Protein AF-A0A7S1NB49-F1 (afdb_monomer_lite)

Sequence (103 aa):
CINSQCVCDAAWTGSNCSRLHLLPSATYHHYRNASGESSWGGSTIFHDGVWHMFVSQMANGTDLRMWKKASFVAHCTSATPSGPYAFRSQAIPGYGHNPVIRR

pLDDT: mean 89.0, std 7.58, range [66.56, 97.44]

Structure (mmCIF, N/CA/C/O backbone):
data_AF-A0A7S1NB49-F1
#
_entry.id   AF-A0A7S1NB49-F1
#
loop_
_atom_site.group_PDB
_atom_site.id
_atom_site.type_symbol
_atom_site.label_atom_id
_atom_site.label_alt_id
_atom_site.label_comp_id
_atom_site.label_asym_id
_atom_site.label_entity_id
_atom_site.label_seq_id
_atom_site.pdbx_PDB_ins_code
_atom_site.Cartn_x
_atom_site.Cartn_y
_atom_site.Cartn_z
_atom_site.occupancy
_atom_site.B_iso_or_equiv
_atom_site.auth_seq_id
_atom_site.auth_comp_id
_atom_site.auth_asym_id
_atom_site.auth_atom_id
_atom_site.pdbx_PDB_model_num
ATOM 1 N N . CYS A 1 1 ? -22.958 3.740 34.053 1.00 66.56 1 CYS A N 1
ATOM 2 C CA . CYS A 1 1 ? -21.963 3.233 35.021 1.00 66.56 1 CYS A CA 1
ATOM 3 C C . CYS A 1 1 ? -22.609 2.161 35.880 1.00 66.56 1 CYS A C 1
ATOM 5 O O . CYS A 1 1 ? -23.758 2.342 36.261 1.00 66.56 1 CYS A O 1
ATOM 7 N N . ILE A 1 2 ? -21.900 1.075 36.174 1.00 81.06 2 ILE A N 1
ATOM 8 C CA . ILE A 1 2 ? -22.330 0.058 37.144 1.00 81.06 2 ILE A CA 1
ATOM 9 C C . ILE A 1 2 ? -21.309 0.112 38.281 1.00 81.06 2 ILE A C 1
ATOM 11 O O . ILE A 1 2 ? -20.111 0.087 38.016 1.00 81.06 2 ILE A O 1
ATOM 15 N N . ASN A 1 3 ? -21.764 0.270 39.528 1.00 80.94 3 ASN A N 1
ATOM 16 C CA . ASN A 1 3 ? -20.902 0.386 40.717 1.00 80.94 3 ASN A CA 1
ATOM 17 C C . ASN A 1 3 ? -19.790 1.447 40.591 1.00 80.94 3 ASN A C 1
ATOM 19 O O . ASN A 1 3 ? -18.623 1.177 40.861 1.00 80.94 3 ASN A O 1
ATOM 23 N N . SER A 1 4 ? -20.142 2.654 40.135 1.00 81.31 4 SER A N 1
ATOM 24 C CA . SER A 1 4 ? -19.193 3.764 39.928 1.00 81.31 4 SER A CA 1
ATOM 25 C C . SER A 1 4 ? -18.070 3.492 38.912 1.00 81.31 4 SER A C 1
ATOM 27 O O . SER A 1 4 ? -17.138 4.284 38.810 1.00 81.31 4 SER A O 1
ATOM 29 N N . GLN A 1 5 ? -18.174 2.426 38.110 1.00 78.50 5 GLN A N 1
ATOM 30 C CA . GLN A 1 5 ? -17.299 2.173 36.966 1.00 78.50 5 GLN A CA 1
ATOM 31 C C . GLN A 1 5 ? -18.025 2.449 35.648 1.00 78.50 5 GLN A C 1
ATOM 33 O O . GLN A 1 5 ? -19.209 2.123 35.476 1.00 78.50 5 GLN A O 1
ATOM 38 N N . CYS A 1 6 ? -17.316 3.077 34.709 1.00 85.75 6 CYS A N 1
ATOM 39 C CA . CYS A 1 6 ? -17.817 3.280 33.357 1.00 85.75 6 CYS A CA 1
ATOM 40 C C . CYS A 1 6 ? -18.001 1.918 32.680 1.00 85.75 6 CYS A C 1
ATOM 42 O O . CYS A 1 6 ? -17.102 1.082 32.704 1.00 85.75 6 CYS A O 1
ATOM 44 N N . VAL A 1 7 ? -19.174 1.701 32.086 1.00 92.62 7 VAL A N 1
ATOM 45 C CA . VAL A 1 7 ? -19.413 0.539 31.225 1.00 92.62 7 VAL A CA 1
ATOM 46 C C . VAL A 1 7 ? -19.151 1.018 29.813 1.00 92.62 7 VAL A C 1
ATOM 48 O O . VAL A 1 7 ? -19.866 1.891 29.329 1.00 92.62 7 VAL A O 1
ATOM 51 N N . CYS A 1 8 ? -18.085 0.514 29.208 1.00 93.75 8 CYS A N 1
ATOM 52 C CA . CYS A 1 8 ? -17.667 0.942 27.885 1.00 93.75 8 CYS A CA 1
ATOM 53 C C . CYS A 1 8 ? -18.439 0.200 26.802 1.00 93.75 8 CYS A C 1
ATOM 55 O O . CYS A 1 8 ? -18.738 -0.987 26.948 1.00 93.75 8 CYS A O 1
ATOM 57 N N . ASP A 1 9 ? -18.694 0.885 25.691 1.00 94.69 9 ASP A N 1
ATOM 58 C CA . ASP A 1 9 ? -19.071 0.209 24.456 1.00 94.69 9 ASP A CA 1
ATOM 59 C C . ASP A 1 9 ? -17.951 -0.748 24.029 1.00 94.69 9 ASP A C 1
ATOM 61 O O . ASP A 1 9 ? -16.779 -0.526 24.337 1.00 94.69 9 ASP A O 1
ATOM 65 N N . ALA A 1 10 ? -18.294 -1.795 23.275 1.00 94.31 10 ALA A N 1
ATOM 66 C CA . ALA A 1 10 ? -17.371 -2.888 22.952 1.00 94.31 10 ALA A CA 1
ATOM 67 C C . ALA A 1 10 ? -16.038 -2.435 22.315 1.00 94.31 10 ALA A C 1
ATOM 69 O O . ALA A 1 10 ? -15.003 -3.069 22.525 1.00 94.31 10 ALA A O 1
ATOM 70 N N . ALA A 1 11 ? -16.055 -1.330 21.562 1.00 94.88 11 ALA A N 1
ATOM 71 C CA . ALA A 1 11 ? -14.881 -0.756 20.903 1.00 94.88 11 ALA A CA 1
ATOM 72 C C . ALA A 1 11 ? -13.970 0.073 21.834 1.00 94.88 11 ALA A C 1
ATOM 74 O O . ALA A 1 11 ? -12.913 0.535 21.399 1.00 94.88 11 ALA A O 1
ATOM 75 N N . TRP A 1 12 ? -14.353 0.267 23.098 1.00 95.31 12 TRP A N 1
ATOM 76 C CA . TRP A 1 12 ? -13.695 1.161 24.046 1.00 95.31 12 TRP A CA 1
ATOM 77 C C . TRP A 1 12 ? -13.324 0.449 25.348 1.00 95.31 12 TRP A C 1
ATOM 79 O O . TRP A 1 12 ? -13.940 -0.523 25.775 1.00 95.31 12 TRP A O 1
ATOM 89 N N . THR A 1 13 ? -12.272 0.935 25.994 1.00 94.44 13 THR A N 1
ATOM 90 C CA . THR A 1 13 ? -11.718 0.378 27.227 1.00 94.44 13 THR A CA 1
ATOM 91 C C . THR A 1 13 ? -11.075 1.477 28.082 1.00 94.44 13 THR A C 1
ATOM 93 O O . THR A 1 13 ? -10.982 2.641 27.683 1.00 94.44 13 THR A O 1
ATOM 96 N N . GLY A 1 14 ? -10.600 1.104 29.270 1.00 90.69 14 GLY A N 1
ATOM 97 C CA . GLY A 1 14 ? -10.030 2.010 30.267 1.00 90.69 14 GLY A CA 1
ATOM 98 C C . GLY A 1 14 ? -11.049 2.468 31.311 1.00 90.69 14 GLY A C 1
ATOM 99 O O . GLY A 1 14 ? -12.246 2.235 31.183 1.00 90.69 14 GLY A O 1
ATOM 100 N N . SER A 1 15 ? -10.565 3.136 32.359 1.00 89.81 15 SER A N 1
ATOM 101 C CA . SER A 1 15 ? -11.375 3.555 33.517 1.00 89.81 15 SER A CA 1
ATOM 102 C C . SER A 1 15 ? -12.512 4.524 33.171 1.00 89.81 15 SER A C 1
ATOM 104 O O . SER A 1 15 ? -13.502 4.610 33.896 1.00 89.81 15 SER A O 1
ATOM 106 N N . ASN A 1 16 ? -12.377 5.240 32.057 1.00 91.25 16 ASN A N 1
ATOM 107 C CA . ASN A 1 16 ? -13.328 6.219 31.538 1.00 91.25 16 ASN A CA 1
ATOM 108 C C . ASN A 1 16 ? -13.664 5.993 30.052 1.00 91.25 16 ASN A C 1
ATOM 110 O O . ASN A 1 16 ? -14.085 6.929 29.380 1.00 91.25 16 ASN A O 1
ATOM 114 N N . CYS A 1 17 ? -13.433 4.785 29.523 1.00 92.94 17 CYS A N 1
ATOM 115 C CA . CYS A 1 17 ? -13.732 4.432 28.129 1.00 92.94 17 CYS A CA 1
ATOM 116 C C . CYS A 1 17 ? -13.042 5.313 27.069 1.00 92.94 17 CYS A C 1
ATOM 118 O O . CYS A 1 17 ? -13.514 5.413 25.943 1.00 92.94 17 CYS A O 1
ATOM 120 N N . SER A 1 18 ? -11.916 5.947 27.412 1.00 92.94 18 SER A N 1
ATOM 121 C CA . SER A 1 18 ? -11.191 6.866 26.517 1.00 92.94 18 SER A CA 1
ATOM 122 C C . SER A 1 18 ? -1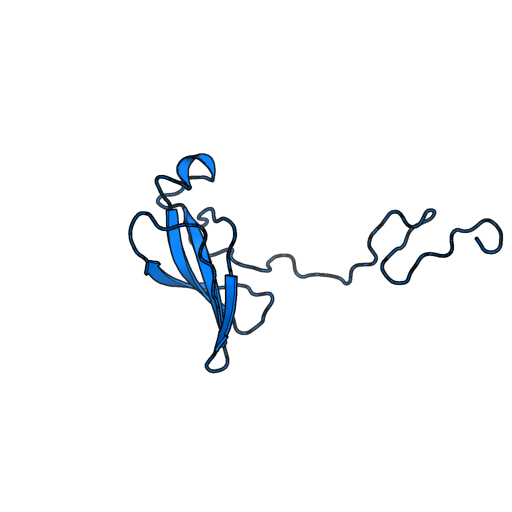0.194 6.184 25.579 1.00 92.94 18 SER A C 1
ATOM 124 O O . SER A 1 18 ? -9.584 6.849 24.741 1.00 92.94 18 SER A O 1
ATOM 126 N N . ARG A 1 19 ? -9.992 4.868 25.706 1.00 94.62 19 ARG A N 1
ATOM 127 C CA . ARG A 1 19 ? -9.012 4.127 24.908 1.00 94.62 19 ARG A CA 1
ATOM 128 C C . ARG A 1 19 ? -9.714 3.161 23.972 1.00 94.62 19 ARG A C 1
ATOM 130 O O . ARG A 1 19 ? -10.606 2.437 24.397 1.00 94.62 19 ARG A O 1
ATOM 137 N N . LEU A 1 20 ? -9.270 3.103 22.720 1.00 94.44 20 LEU A N 1
ATOM 138 C CA . LEU A 1 20 ? -9.742 2.092 21.779 1.00 94.44 20 LEU A CA 1
ATOM 139 C C . LEU A 1 20 ? -9.332 0.695 22.245 1.00 94.44 20 LEU A C 1
ATOM 141 O O . LEU A 1 20 ? -8.190 0.459 22.650 1.00 94.44 20 LEU A O 1
ATOM 145 N N . HIS A 1 21 ? -10.272 -0.236 22.163 1.00 94.94 21 HIS A N 1
ATOM 146 C CA . HIS A 1 21 ? -10.050 -1.638 22.473 1.00 94.94 21 HIS A CA 1
ATOM 147 C C . HIS A 1 21 ? -9.554 -2.370 21.220 1.00 94.94 21 HIS A C 1
ATOM 149 O O . HIS A 1 21 ? -10.307 -3.040 20.518 1.00 94.94 21 HIS A O 1
ATOM 155 N N . LEU A 1 22 ? -8.275 -2.167 20.897 1.00 90.75 22 LEU A N 1
ATOM 156 C CA . LEU A 1 22 ? -7.646 -2.735 19.706 1.00 90.75 22 LEU A CA 1
ATOM 157 C C . LEU A 1 22 ? -7.048 -4.114 19.995 1.00 90.75 22 LEU A C 1
ATOM 159 O O . LEU A 1 22 ? -6.472 -4.345 21.059 1.00 90.75 22 LEU A O 1
ATOM 163 N N . LEU A 1 23 ? -7.126 -5.005 19.008 1.00 87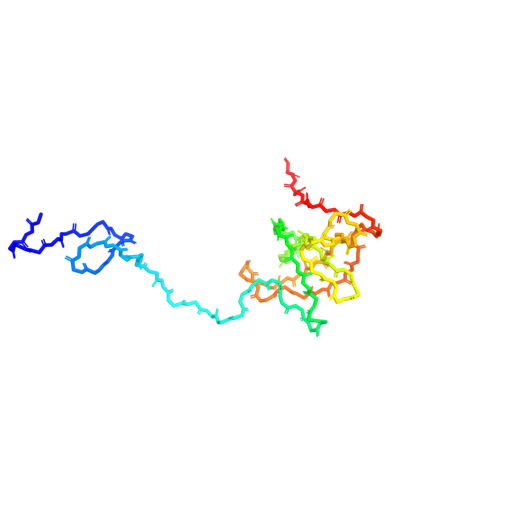.50 23 LEU A N 1
ATOM 164 C CA . LEU A 1 23 ? -6.343 -6.238 19.001 1.00 87.50 23 LEU A CA 1
ATOM 165 C C . LEU A 1 23 ? -4.854 -5.920 18.762 1.00 87.50 23 LEU A C 1
ATOM 167 O O . LEU A 1 23 ? -4.541 -4.908 18.125 1.00 87.50 23 LEU A O 1
ATOM 171 N N . PRO A 1 24 ? -3.925 -6.780 19.219 1.00 84.50 24 PRO A N 1
ATOM 172 C CA . PRO A 1 24 ? -2.516 -6.656 18.871 1.00 84.50 24 PRO A CA 1
ATOM 173 C C . PRO A 1 24 ? -2.318 -6.611 17.354 1.00 84.50 24 PRO A C 1
ATOM 175 O O . PRO A 1 24 ? -2.929 -7.377 16.609 1.00 84.50 24 PRO A O 1
ATOM 178 N N . SER A 1 25 ? -1.435 -5.728 16.899 1.00 79.06 25 SER A N 1
ATOM 179 C CA . SER A 1 25 ? -1.110 -5.552 15.486 1.00 79.06 25 SER A CA 1
ATOM 180 C C . SER A 1 25 ? 0.395 -5.710 15.289 1.00 79.06 25 SER A C 1
ATOM 182 O O . SER A 1 25 ? 1.175 -5.208 16.097 1.00 79.06 25 SER A O 1
ATOM 184 N N . ALA A 1 26 ? 0.819 -6.427 14.244 1.00 76.75 26 ALA A N 1
ATOM 185 C CA . ALA A 1 26 ? 2.232 -6.517 13.881 1.00 76.75 26 ALA A CA 1
ATOM 186 C C . ALA A 1 26 ? 2.853 -5.130 13.615 1.00 76.75 26 ALA A C 1
ATOM 188 O O . ALA A 1 26 ? 2.204 -4.202 13.142 1.00 76.75 26 ALA A O 1
ATOM 189 N N . THR A 1 27 ? 4.147 -4.995 13.893 1.00 69.81 27 THR A N 1
ATOM 190 C CA . THR A 1 27 ? 4.861 -3.708 13.829 1.00 69.81 27 THR A CA 1
ATOM 191 C C . THR A 1 27 ? 5.062 -3.186 12.398 1.00 69.81 27 THR A C 1
ATOM 193 O O . THR A 1 27 ? 5.319 -2.000 12.208 1.00 69.81 27 THR A O 1
ATOM 196 N N . TYR A 1 28 ? 4.941 -4.048 11.381 1.00 67.06 28 TYR A N 1
ATOM 197 C CA . TYR A 1 28 ? 5.229 -3.723 9.978 1.00 67.06 28 TYR A CA 1
ATOM 198 C C . TYR A 1 28 ? 4.074 -4.108 9.055 1.00 67.06 28 TYR A C 1
ATOM 200 O O . TYR A 1 28 ? 4.189 -4.994 8.209 1.00 67.06 28 TYR A O 1
ATOM 208 N N . HIS A 1 29 ? 2.952 -3.420 9.225 1.00 70.25 29 HIS A N 1
ATOM 209 C CA . HIS A 1 29 ? 1.880 -3.434 8.237 1.00 70.25 29 HIS A CA 1
ATOM 210 C C . HIS A 1 29 ? 2.105 -2.346 7.188 1.00 70.25 29 HIS A C 1
ATOM 212 O O . HIS A 1 29 ? 2.821 -1.372 7.425 1.00 70.25 29 HIS A O 1
ATOM 218 N N . HIS A 1 30 ? 1.442 -2.493 6.046 1.00 79.75 30 HIS A N 1
ATOM 219 C CA . HIS A 1 30 ? 1.404 -1.529 4.945 1.00 79.75 30 HIS A CA 1
ATOM 220 C C . HIS A 1 30 ? 2.679 -1.460 4.092 1.00 79.75 30 HIS A C 1
ATOM 222 O O . HIS A 1 30 ? 3.442 -2.423 3.963 1.00 79.75 30 HIS A O 1
ATOM 228 N N . TYR A 1 31 ? 2.831 -0.345 3.382 1.00 83.75 31 TYR A N 1
ATOM 229 C CA . TYR A 1 31 ? 3.892 -0.132 2.422 1.00 83.75 31 TYR A CA 1
ATOM 230 C C . TYR A 1 31 ? 5.123 0.472 3.095 1.00 83.75 31 TYR A C 1
ATOM 232 O O . TYR A 1 31 ? 5.255 1.685 3.232 1.00 83.75 31 TYR A O 1
ATOM 240 N N . ARG A 1 32 ? 6.033 -0.406 3.518 1.00 75.69 32 ARG A N 1
ATOM 241 C CA . ARG A 1 32 ? 7.379 -0.050 3.969 1.00 75.69 32 ARG A CA 1
ATOM 242 C C . ARG A 1 32 ? 8.364 -0.913 3.199 1.00 75.69 32 ARG A C 1
ATOM 244 O O . ARG A 1 32 ? 8.701 -2.017 3.618 1.00 75.69 32 ARG A O 1
ATOM 251 N N . ASN A 1 33 ? 8.729 -0.452 2.009 1.00 68.44 33 ASN A N 1
ATOM 252 C CA . ASN A 1 33 ? 9.614 -1.202 1.130 1.00 68.44 33 ASN A CA 1
ATOM 253 C C . ASN A 1 33 ? 11.078 -1.129 1.611 1.00 68.44 33 ASN A C 1
ATOM 255 O O . ASN A 1 33 ? 11.445 -0.320 2.465 1.00 68.44 33 ASN A O 1
ATOM 259 N N . ALA A 1 34 ? 11.930 -1.976 1.031 1.00 69.62 34 ALA A N 1
ATOM 260 C CA . ALA A 1 34 ? 13.361 -1.985 1.327 1.00 69.62 34 ALA A CA 1
ATOM 261 C C . ALA A 1 34 ? 14.093 -0.718 0.849 1.00 69.62 34 ALA A C 1
ATOM 263 O O . ALA A 1 34 ? 15.202 -0.465 1.308 1.00 69.62 34 ALA A O 1
ATOM 264 N N . SER A 1 35 ? 13.498 0.078 -0.051 1.00 70.81 35 SER A N 1
ATOM 265 C CA . SER A 1 35 ? 14.137 1.307 -0.530 1.00 70.81 35 SER A CA 1
ATOM 266 C C . SER A 1 35 ? 14.124 2.422 0.517 1.00 70.81 35 SER A C 1
ATOM 268 O O . SER A 1 35 ? 14.843 3.398 0.350 1.00 70.81 35 SER A O 1
ATOM 270 N N . GLY A 1 36 ? 13.325 2.296 1.587 1.00 80.44 36 GLY A N 1
ATOM 271 C CA . GLY A 1 36 ? 13.232 3.309 2.643 1.00 80.44 36 GLY A CA 1
ATOM 272 C C . GLY A 1 36 ? 12.576 4.611 2.182 1.00 80.44 36 GLY A C 1
ATOM 273 O O . GLY A 1 36 ? 12.660 5.620 2.876 1.00 80.44 36 GLY A O 1
ATOM 274 N N . GLU A 1 37 ? 11.930 4.585 1.016 1.00 87.75 37 GLU A N 1
ATOM 275 C CA . GLU A 1 37 ? 11.334 5.771 0.417 1.00 87.75 37 GLU A CA 1
ATOM 276 C C . GLU A 1 37 ? 10.070 6.172 1.164 1.00 87.75 37 GLU A C 1
ATOM 278 O O . GLU A 1 37 ? 9.272 5.334 1.603 1.00 87.75 37 GLU A O 1
ATOM 283 N N . SER A 1 38 ? 9.871 7.480 1.281 1.00 91.00 38 SER A N 1
ATOM 284 C CA . SER A 1 38 ? 8.645 7.997 1.869 1.00 91.00 38 SER A CA 1
ATOM 285 C C . SER A 1 38 ? 7.469 7.740 0.925 1.00 91.00 38 SER A C 1
ATOM 287 O O . SER A 1 38 ? 7.606 7.733 -0.299 1.00 91.00 38 SER A O 1
ATOM 289 N N . SER A 1 39 ? 6.282 7.535 1.486 1.00 91.88 39 SER A N 1
ATOM 290 C CA . SER A 1 39 ? 5.058 7.368 0.705 1.00 91.88 39 SER A CA 1
ATOM 291 C C . SER A 1 39 ? 3.875 8.053 1.380 1.00 91.88 39 SER A C 1
ATOM 293 O O . SER A 1 39 ? 3.927 8.372 2.570 1.00 91.88 39 SER A O 1
ATOM 295 N N . TRP A 1 40 ? 2.821 8.332 0.612 1.00 92.31 40 TRP A N 1
ATOM 296 C CA . TRP A 1 40 ? 1.607 8.960 1.123 1.00 92.31 40 TRP A CA 1
ATOM 297 C C . TRP A 1 40 ? 0.335 8.438 0.452 1.00 92.31 40 TRP A C 1
ATOM 299 O O . TRP A 1 40 ? 0.248 8.312 -0.779 1.00 92.31 40 TRP A O 1
ATOM 309 N N . GLY A 1 41 ? -0.679 8.211 1.290 1.00 91.69 41 GLY A N 1
ATOM 310 C CA . GLY A 1 41 ? -1.982 7.695 0.891 1.00 91.69 41 GLY A CA 1
ATOM 311 C C . GLY A 1 41 ? -1.901 6.259 0.382 1.00 91.69 41 GLY A C 1
ATOM 312 O O . GLY A 1 41 ? -1.069 5.471 0.824 1.00 91.69 41 GLY A O 1
ATOM 313 N N . GLY A 1 42 ? -2.776 5.934 -0.562 1.00 90.88 42 GLY A N 1
ATOM 314 C CA . GLY A 1 42 ? -2.794 4.652 -1.249 1.00 90.88 42 GLY A CA 1
ATOM 315 C C . GLY A 1 42 ? -4.170 4.003 -1.240 1.00 90.88 42 GLY A C 1
ATOM 316 O O . GLY A 1 42 ? -4.995 4.247 -0.362 1.00 90.88 42 GLY A O 1
ATOM 317 N N . SER A 1 43 ? -4.413 3.180 -2.250 1.00 93.12 43 SER A N 1
ATOM 318 C CA . SER A 1 43 ? -5.655 2.438 -2.435 1.00 93.12 43 SER A CA 1
ATOM 319 C C . SER A 1 43 ? -5.319 0.976 -2.698 1.00 93.12 43 SER A C 1
ATOM 321 O O . SER A 1 43 ? -4.325 0.680 -3.367 1.00 93.12 43 SER A O 1
ATOM 323 N N . THR A 1 44 ? -6.113 0.065 -2.136 1.00 93.75 44 THR A N 1
ATOM 324 C CA . THR A 1 44 ? -5.892 -1.379 -2.231 1.00 93.75 44 THR A CA 1
ATOM 325 C C . THR A 1 44 ? -7.068 -2.082 -2.894 1.00 93.75 44 THR A C 1
ATOM 327 O O . THR A 1 44 ? -8.224 -1.695 -2.726 1.00 93.75 44 THR A O 1
ATOM 330 N N . ILE A 1 45 ? -6.775 -3.135 -3.652 1.00 95.62 45 ILE A N 1
ATOM 331 C CA . ILE A 1 45 ? -7.771 -4.011 -4.269 1.00 95.62 45 ILE A CA 1
ATOM 332 C C . ILE A 1 45 ? -7.274 -5.454 -4.252 1.00 95.62 45 ILE A C 1
ATOM 334 O O . ILE A 1 45 ? -6.093 -5.717 -4.472 1.00 95.62 45 ILE A O 1
ATOM 338 N N . PHE A 1 46 ? -8.182 -6.393 -4.005 1.00 96.75 46 PHE A N 1
ATOM 339 C CA . PHE A 1 46 ? -7.914 -7.811 -4.214 1.00 96.75 46 PHE A CA 1
ATOM 340 C C . PHE A 1 46 ? -8.261 -8.193 -5.654 1.00 96.75 46 PHE A C 1
ATOM 342 O O . PHE A 1 46 ? -9.387 -7.942 -6.103 1.00 96.75 46 PHE A O 1
ATOM 349 N N . HIS A 1 47 ? -7.294 -8.765 -6.366 1.00 96.75 47 HIS A N 1
ATOM 350 C CA . HIS A 1 47 ? -7.421 -9.207 -7.753 1.00 96.75 47 HIS A CA 1
ATOM 351 C C . HIS A 1 47 ? -6.456 -10.373 -8.004 1.00 96.75 47 HIS A C 1
ATOM 353 O O . HIS A 1 47 ? -5.384 -10.410 -7.409 1.00 96.75 47 HIS A O 1
ATOM 359 N N . ASP A 1 48 ? -6.865 -11.351 -8.815 1.00 96.25 48 ASP A N 1
ATOM 360 C CA . ASP A 1 48 ? -6.059 -12.528 -9.181 1.00 96.25 48 ASP A CA 1
ATOM 361 C C . ASP A 1 48 ? -5.364 -13.233 -8.003 1.00 96.25 48 ASP A C 1
ATOM 363 O O . ASP A 1 48 ? -4.217 -13.670 -8.075 1.00 96.25 48 ASP A O 1
ATOM 367 N N . GLY A 1 49 ? -6.075 -13.345 -6.877 1.00 97.12 49 GLY A N 1
ATOM 368 C CA . GLY A 1 49 ? -5.588 -14.062 -5.699 1.00 97.12 49 GLY A CA 1
ATOM 369 C C . GLY A 1 49 ? -4.580 -13.295 -4.839 1.00 97.12 49 GLY A C 1
ATOM 370 O O . GLY A 1 49 ? -4.117 -13.844 -3.841 1.00 97.12 49 GLY A O 1
ATOM 371 N N . VAL A 1 50 ? -4.253 -12.040 -5.167 1.00 97.44 50 VAL A N 1
ATOM 372 C CA . VAL A 1 50 ? -3.301 -11.225 -4.399 1.00 97.44 50 VAL A CA 1
ATOM 373 C C . VAL A 1 50 ? -3.842 -9.824 -4.109 1.00 97.44 50 VAL A C 1
ATOM 375 O O . VAL A 1 50 ? -4.740 -9.304 -4.773 1.00 97.44 50 VAL A O 1
ATOM 378 N N . TRP A 1 51 ? -3.306 -9.190 -3.069 1.00 96.44 51 TRP A N 1
ATOM 379 C CA . TRP A 1 51 ? -3.630 -7.805 -2.746 1.00 96.44 51 TRP A CA 1
ATOM 380 C C . TRP A 1 51 ? -2.714 -6.875 -3.523 1.00 96.44 51 TRP A C 1
ATOM 382 O O . TRP A 1 51 ? -1.498 -6.938 -3.368 1.00 96.44 51 TRP A O 1
ATOM 392 N N . HIS A 1 52 ? -3.294 -5.990 -4.325 1.00 96.06 52 HIS A N 1
ATOM 393 C CA . HIS A 1 52 ? -2.596 -4.922 -5.028 1.00 96.06 52 HIS A CA 1
ATOM 394 C C . HIS A 1 52 ? -2.793 -3.614 -4.266 1.00 96.06 52 HIS A C 1
ATOM 396 O O . HIS A 1 52 ? -3.908 -3.285 -3.870 1.00 96.06 52 HIS A O 1
ATOM 402 N N . MET A 1 53 ? -1.720 -2.852 -4.089 1.00 94.94 53 MET A N 1
ATOM 403 C CA . MET A 1 53 ? -1.753 -1.477 -3.607 1.00 94.94 53 MET A CA 1
ATOM 404 C C . MET A 1 53 ? -1.201 -0.560 -4.689 1.00 94.94 53 MET A C 1
ATOM 406 O O . MET A 1 53 ? -0.167 -0.855 -5.288 1.00 94.94 53 MET A O 1
ATOM 410 N N . PHE A 1 54 ? -1.864 0.573 -4.882 1.00 95.38 54 PHE A N 1
ATOM 411 C CA . PHE A 1 54 ? -1.335 1.700 -5.635 1.00 95.38 54 PHE A CA 1
ATOM 412 C C . PHE A 1 54 ? -1.136 2.853 -4.665 1.00 95.38 54 PHE A C 1
ATOM 414 O O . PHE A 1 54 ? -2.077 3.244 -3.976 1.00 95.38 54 PHE A O 1
ATOM 421 N N . VAL A 1 55 ? 0.086 3.369 -4.570 1.00 94.31 55 VAL A N 1
ATOM 422 C CA . VAL A 1 55 ? 0.482 4.342 -3.542 1.00 94.31 55 VAL A CA 1
ATOM 423 C C . VAL A 1 55 ? 1.358 5.435 -4.137 1.00 94.31 55 VAL A C 1
ATOM 425 O O . VAL A 1 55 ? 2.138 5.173 -5.050 1.00 94.31 55 VAL A O 1
ATOM 428 N N . SER A 1 56 ? 1.228 6.668 -3.635 1.00 94.62 56 SER A N 1
ATOM 429 C CA . SER A 1 56 ? 2.149 7.742 -4.022 1.00 94.62 56 SER A CA 1
ATOM 430 C C . SER A 1 56 ? 3.472 7.509 -3.303 1.00 94.62 56 SER A C 1
ATOM 432 O O . SER A 1 56 ? 3.523 7.624 -2.078 1.00 94.62 56 SER A O 1
ATOM 434 N N . GLN A 1 57 ? 4.528 7.183 -4.037 1.00 93.69 57 GLN A N 1
ATOM 435 C CA . GLN A 1 57 ? 5.871 7.056 -3.484 1.00 93.69 57 GLN A CA 1
ATOM 436 C C . GLN A 1 57 ? 6.706 8.264 -3.890 1.00 93.69 57 GLN A C 1
ATOM 438 O O . GLN A 1 57 ? 6.722 8.649 -5.058 1.00 93.69 57 GLN A O 1
ATOM 443 N N . MET A 1 58 ? 7.408 8.845 -2.923 1.00 92.69 58 MET A N 1
ATOM 444 C CA . MET A 1 58 ? 8.387 9.894 -3.158 1.00 92.69 58 MET A CA 1
ATOM 445 C C . MET A 1 58 ? 9.640 9.292 -3.800 1.00 92.69 58 MET A C 1
ATOM 447 O O . MET A 1 58 ? 10.068 8.190 -3.463 1.00 92.69 58 MET A O 1
ATOM 451 N N . ALA A 1 59 ? 10.201 9.996 -4.775 1.00 89.69 59 ALA A N 1
ATOM 452 C CA . ALA A 1 59 ? 11.404 9.583 -5.476 1.00 89.69 59 ALA A CA 1
ATOM 453 C C . ALA A 1 59 ? 12.652 10.161 -4.802 1.00 89.69 59 ALA A C 1
ATOM 455 O O . ALA A 1 59 ? 12.614 11.270 -4.261 1.00 89.69 59 ALA A O 1
ATOM 456 N N . ASN A 1 60 ? 13.773 9.450 -4.939 1.00 88.19 60 ASN A N 1
ATOM 457 C CA . ASN A 1 60 ? 15.119 9.922 -4.613 1.00 88.19 60 ASN A CA 1
ATOM 458 C C . ASN A 1 60 ? 15.280 10.386 -3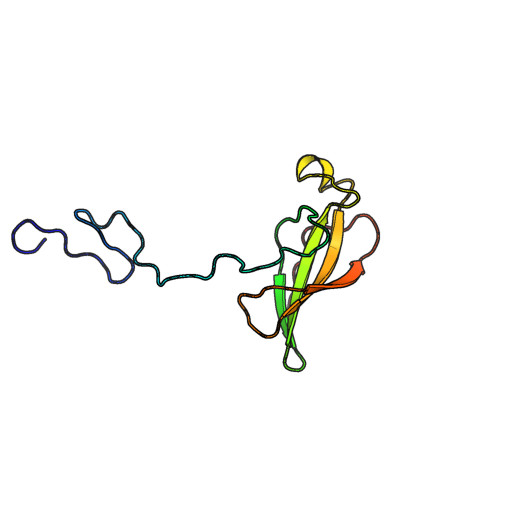.154 1.00 88.19 60 ASN A C 1
ATOM 460 O O . ASN A 1 60 ? 15.898 11.420 -2.899 1.00 88.19 60 ASN A O 1
ATOM 464 N N . GLY A 1 61 ? 14.696 9.662 -2.199 1.00 88.50 61 GLY A N 1
ATOM 465 C CA . GLY A 1 61 ? 14.789 9.975 -0.772 1.00 88.50 61 GLY A CA 1
ATOM 466 C C . GLY A 1 61 ? 14.057 11.250 -0.354 1.00 88.50 61 GLY A C 1
ATOM 467 O O . GLY A 1 61 ? 14.330 11.787 0.719 1.00 88.50 61 GLY A O 1
ATOM 468 N N . THR A 1 62 ? 13.163 11.780 -1.195 1.00 91.12 62 THR A N 1
ATOM 469 C CA . THR A 1 62 ? 12.407 12.992 -0.863 1.00 91.12 62 THR A CA 1
ATOM 470 C C . THR A 1 62 ? 11.244 12.704 0.088 1.00 91.12 62 THR A C 1
ATOM 472 O O . THR A 1 62 ? 10.850 11.561 0.323 1.00 91.12 62 THR A O 1
ATOM 475 N N . ASP A 1 63 ? 10.689 13.765 0.670 1.00 91.88 63 ASP A N 1
ATOM 476 C CA . ASP A 1 63 ? 9.631 13.679 1.671 1.00 91.88 63 ASP A CA 1
ATOM 477 C C . ASP A 1 63 ? 8.292 14.245 1.165 1.00 91.88 63 ASP A C 1
ATOM 479 O O . ASP A 1 63 ? 8.123 14.633 0.004 1.00 91.88 63 ASP A O 1
ATOM 483 N N . LEU A 1 64 ? 7.316 14.318 2.071 1.00 91.88 64 LEU A N 1
ATOM 484 C CA . LEU A 1 64 ? 5.973 14.810 1.777 1.00 91.88 64 LEU A CA 1
ATOM 485 C C . LEU A 1 64 ? 5.944 16.245 1.211 1.00 91.88 64 LEU A C 1
ATOM 487 O O . LEU A 1 64 ? 5.017 16.583 0.479 1.00 91.88 64 LEU A O 1
ATOM 491 N N . ARG A 1 65 ? 6.949 17.092 1.471 1.00 93.19 65 ARG A N 1
ATOM 492 C CA . ARG A 1 65 ? 7.030 18.458 0.911 1.00 93.19 65 ARG A CA 1
ATOM 493 C C . ARG A 1 65 ? 7.219 18.429 -0.601 1.00 93.19 65 ARG A C 1
ATOM 495 O O . ARG A 1 65 ? 6.733 19.312 -1.308 1.00 93.19 65 ARG A O 1
ATOM 502 N N . MET A 1 66 ? 7.896 17.395 -1.092 1.00 91.81 66 MET A N 1
ATOM 503 C CA . MET A 1 66 ? 8.151 17.179 -2.511 1.00 91.81 66 MET A CA 1
ATOM 504 C C . MET A 1 66 ? 7.093 16.302 -3.172 1.00 91.81 66 MET A C 1
ATOM 506 O O . MET A 1 66 ? 7.143 16.123 -4.382 1.00 91.81 66 MET A O 1
ATOM 510 N N . TRP A 1 67 ? 6.086 15.827 -2.439 1.00 91.38 67 TRP A N 1
ATOM 511 C CA . TRP A 1 67 ? 5.050 14.927 -2.949 1.00 91.38 67 TRP A CA 1
ATOM 512 C C . TRP A 1 67 ? 4.416 15.402 -4.269 1.00 91.38 67 TRP A C 1
ATOM 514 O O . TRP A 1 67 ? 4.360 14.641 -5.229 1.00 91.38 67 TRP A O 1
ATOM 524 N N . LYS A 1 68 ? 4.051 16.685 -4.402 1.00 89.75 68 LYS A N 1
ATOM 525 C CA . LYS A 1 68 ? 3.485 17.220 -5.663 1.00 89.75 68 LYS A CA 1
ATOM 526 C C . LYS A 1 68 ? 4.472 17.259 -6.839 1.00 89.75 68 LYS A C 1
ATOM 528 O O . LYS A 1 68 ? 4.040 17.352 -7.981 1.00 89.75 68 LYS A O 1
ATOM 533 N N . LYS A 1 69 ? 5.777 17.269 -6.560 1.00 90.19 69 LYS A N 1
ATOM 534 C CA . LYS A 1 69 ? 6.857 17.552 -7.521 1.00 90.19 69 LYS A CA 1
ATOM 535 C C . LYS A 1 69 ? 7.825 16.390 -7.728 1.00 90.19 69 LYS A C 1
ATOM 537 O O . LYS A 1 69 ? 8.712 16.508 -8.556 1.00 90.19 69 LYS A O 1
ATOM 542 N N . ALA A 1 70 ? 7.737 15.334 -6.934 1.00 90.94 70 ALA A N 1
ATOM 543 C CA . ALA A 1 70 ? 8.699 14.240 -6.921 1.00 90.94 70 ALA A CA 1
ATOM 544 C C . ALA A 1 70 ? 8.062 12.956 -6.376 1.00 90.94 70 ALA A C 1
ATOM 546 O O . ALA A 1 70 ? 8.718 12.195 -5.674 1.00 90.94 70 ALA A O 1
ATOM 547 N N . SER A 1 71 ? 6.779 12.722 -6.663 1.00 93.38 71 SER A N 1
ATOM 548 C CA . SER A 1 71 ? 6.161 11.418 -6.430 1.00 93.38 71 SER A CA 1
ATOM 549 C C . SER A 1 71 ? 5.619 10.812 -7.715 1.00 93.38 71 SER A C 1
ATOM 551 O O . SER A 1 71 ? 5.274 11.529 -8.658 1.00 93.38 71 SER A O 1
ATOM 553 N N . PHE A 1 72 ? 5.581 9.485 -7.717 1.00 94.12 72 PHE A N 1
ATOM 554 C CA . PHE A 1 72 ? 5.021 8.643 -8.763 1.00 94.12 72 PHE A CA 1
ATOM 555 C C . PHE A 1 72 ? 4.057 7.627 -8.137 1.00 94.12 72 PHE A C 1
ATOM 557 O O . PHE A 1 72 ? 4.055 7.417 -6.917 1.00 94.12 72 PHE A O 1
ATOM 564 N N . VAL A 1 73 ? 3.251 6.956 -8.965 1.00 95.31 73 VAL A N 1
ATOM 565 C CA . VAL A 1 73 ? 2.362 5.892 -8.479 1.00 95.31 73 VAL A CA 1
ATOM 566 C C . VAL A 1 73 ? 3.101 4.559 -8.507 1.00 95.31 73 VAL A C 1
ATOM 568 O O . VAL A 1 73 ? 3.366 4.003 -9.574 1.00 95.31 73 VAL A O 1
ATOM 571 N N . ALA A 1 74 ? 3.415 4.031 -7.329 1.00 94.19 74 ALA A N 1
ATOM 572 C CA . ALA A 1 74 ? 3.973 2.699 -7.155 1.00 94.19 74 ALA A CA 1
ATOM 573 C C . ALA A 1 74 ? 2.857 1.648 -7.146 1.00 94.19 74 ALA A C 1
ATOM 575 O O . ALA A 1 74 ? 1.850 1.818 -6.458 1.00 94.19 74 ALA A O 1
ATOM 576 N N . HIS A 1 75 ? 3.056 0.553 -7.881 1.00 95.00 75 HIS A N 1
ATOM 577 C CA . HIS A 1 75 ? 2.287 -0.679 -7.730 1.00 95.00 75 HIS A CA 1
ATOM 578 C C . HIS A 1 75 ? 3.041 -1.635 -6.814 1.00 95.00 75 HIS A C 1
ATOM 580 O O . HIS A 1 75 ? 4.211 -1.959 -7.038 1.00 95.00 75 HIS A O 1
ATOM 586 N N . CYS A 1 76 ? 2.340 -2.101 -5.789 1.00 94.06 76 CYS A 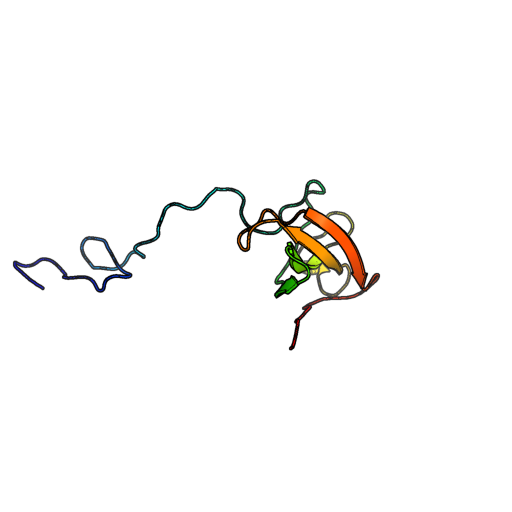N 1
ATOM 587 C CA . CYS A 1 76 ? 2.864 -2.988 -4.770 1.00 94.06 76 CYS A CA 1
ATOM 588 C C . CYS A 1 76 ? 1.909 -4.165 -4.565 1.00 94.06 76 CYS A C 1
ATOM 590 O O . CYS A 1 76 ? 0.708 -4.043 -4.806 1.00 94.06 76 CYS A O 1
ATOM 592 N N . THR A 1 77 ? 2.413 -5.300 -4.083 1.00 95.12 77 THR A N 1
ATOM 593 C CA . THR A 1 77 ? 1.574 -6.480 -3.813 1.00 95.12 77 THR A CA 1
ATOM 594 C C . THR A 1 77 ? 1.820 -7.073 -2.437 1.00 95.12 77 THR A C 1
ATOM 596 O O . THR A 1 77 ? 2.958 -7.050 -1.966 1.00 95.12 77 THR A O 1
ATOM 599 N N . SER A 1 78 ? 0.798 -7.691 -1.853 1.00 93.56 78 SER A N 1
ATOM 600 C CA . SER A 1 78 ? 0.908 -8.513 -0.650 1.00 93.56 78 SER A CA 1
ATOM 601 C C . SER A 1 78 ? 0.040 -9.770 -0.732 1.00 93.56 78 SER A C 1
ATOM 603 O O . SER A 1 78 ? -0.931 -9.826 -1.486 1.00 93.56 78 SER A O 1
ATOM 605 N N . ALA A 1 79 ? 0.386 -10.777 0.070 1.00 93.75 79 ALA A N 1
ATOM 606 C CA . ALA A 1 79 ? -0.447 -11.960 0.278 1.00 93.75 79 ALA A CA 1
ATOM 607 C C . ALA A 1 79 ? -1.609 -11.692 1.254 1.00 93.75 79 ALA A C 1
ATOM 609 O O . ALA A 1 79 ? -2.599 -12.416 1.245 1.00 93.75 79 ALA A O 1
ATOM 610 N N . THR A 1 80 ? -1.514 -10.651 2.087 1.00 91.25 80 THR A N 1
ATOM 611 C CA . THR A 1 80 ? -2.523 -10.304 3.098 1.00 91.25 80 THR A CA 1
ATOM 612 C C . THR A 1 80 ? -3.039 -8.878 2.871 1.00 91.25 80 THR A C 1
ATOM 614 O O . THR A 1 80 ? -2.316 -8.037 2.330 1.00 91.25 80 THR A O 1
ATOM 617 N N . PRO A 1 81 ? -4.268 -8.548 3.311 1.00 90.44 81 PRO A N 1
ATOM 618 C CA . PRO A 1 81 ? -4.793 -7.187 3.178 1.00 90.44 81 PRO A CA 1
ATOM 619 C C . PRO A 1 81 ? -3.965 -6.156 3.954 1.00 90.44 81 PRO A C 1
ATOM 621 O O . PRO A 1 81 ? -3.852 -5.003 3.531 1.00 90.44 81 PRO A O 1
ATOM 624 N N . SER A 1 82 ? -3.375 -6.565 5.080 1.00 88.06 82 SER A N 1
ATOM 625 C CA . SER A 1 82 ? -2.603 -5.696 5.968 1.00 88.06 82 SER A CA 1
ATOM 626 C C . SER A 1 82 ? -1.163 -5.473 5.501 1.00 88.06 82 SER A C 1
ATOM 628 O O . SER A 1 82 ? -0.502 -4.559 5.989 1.00 88.06 82 SER A O 1
ATOM 630 N N . GLY A 1 83 ? -0.669 -6.245 4.532 1.00 87.69 83 GLY A N 1
ATOM 631 C CA . GLY A 1 83 ? 0.725 -6.186 4.117 1.00 87.69 83 GLY A CA 1
ATOM 632 C C . GLY A 1 83 ? 1.641 -7.141 4.906 1.00 87.69 83 GLY A C 1
ATOM 633 O O . GLY A 1 83 ? 1.167 -8.018 5.632 1.00 87.69 83 GLY A O 1
ATOM 634 N N . PRO A 1 84 ? 2.968 -6.979 4.780 1.00 89.06 84 PRO A N 1
ATOM 635 C CA . PRO A 1 84 ? 3.646 -5.876 4.102 1.00 89.06 84 PRO A CA 1
ATOM 636 C C . PRO A 1 84 ? 3.451 -5.915 2.583 1.00 89.06 84 PRO A C 1
ATOM 638 O O . PRO A 1 84 ? 3.364 -6.987 1.978 1.00 89.06 84 PRO A O 1
ATOM 641 N N . TYR A 1 85 ? 3.364 -4.738 1.965 1.00 91.12 85 TYR A N 1
ATOM 642 C CA . TYR A 1 85 ? 3.291 -4.609 0.508 1.00 91.12 85 TYR A CA 1
ATOM 643 C C . TYR A 1 85 ? 4.699 -4.459 -0.073 1.00 91.12 85 TYR A C 1
ATOM 645 O O . TYR A 1 85 ? 5.444 -3.557 0.306 1.00 91.12 85 TYR A O 1
ATOM 653 N N . ALA A 1 86 ? 5.056 -5.329 -1.016 1.00 91.38 86 ALA A N 1
ATOM 654 C CA . ALA A 1 86 ? 6.324 -5.274 -1.734 1.00 91.38 86 ALA A CA 1
ATOM 655 C C . ALA A 1 86 ? 6.168 -4.485 -3.037 1.00 91.38 86 ALA A C 1
ATOM 657 O O . ALA A 1 86 ? 5.232 -4.741 -3.795 1.00 91.38 86 ALA A O 1
ATOM 658 N N . PHE A 1 87 ? 7.091 -3.559 -3.306 1.00 92.12 87 PHE A N 1
ATOM 659 C CA . PHE A 1 87 ? 7.154 -2.828 -4.574 1.00 92.12 87 PHE A CA 1
ATOM 660 C C . PHE A 1 87 ? 7.288 -3.795 -5.756 1.00 92.12 87 PHE A C 1
ATOM 662 O O . PHE A 1 87 ? 8.054 -4.759 -5.687 1.00 92.12 87 PHE A O 1
ATOM 669 N N . ARG A 1 88 ? 6.560 -3.528 -6.843 1.00 93.69 88 ARG A N 1
ATOM 670 C CA . ARG A 1 88 ? 6.636 -4.297 -8.092 1.00 93.69 88 ARG A CA 1
ATOM 671 C C . ARG A 1 88 ? 7.046 -3.438 -9.271 1.00 93.69 88 ARG A C 1
ATOM 673 O O . ARG A 1 88 ? 7.930 -3.834 -10.021 1.00 93.69 88 ARG A O 1
ATOM 680 N N . SER A 1 89 ? 6.398 -2.292 -9.448 1.00 93.25 89 SER A N 1
ATOM 681 C CA . SER A 1 89 ? 6.630 -1.430 -10.605 1.00 93.25 89 SER A CA 1
ATOM 682 C C . SER A 1 89 ? 6.161 0.003 -10.357 1.00 93.25 89 SER A C 1
ATOM 684 O O . SER A 1 89 ? 5.445 0.289 -9.395 1.00 93.25 89 SER A O 1
ATOM 686 N N . GLN A 1 90 ? 6.558 0.916 -11.243 1.00 93.62 90 GLN A N 1
ATOM 687 C CA . GLN A 1 90 ? 5.921 2.226 -11.354 1.00 93.62 90 GLN A CA 1
ATOM 688 C C . GLN A 1 90 ? 4.695 2.079 -12.258 1.00 93.62 90 GLN A C 1
ATOM 690 O O . GLN A 1 90 ? 4.839 1.950 -13.470 1.00 93.62 90 GLN A O 1
ATOM 695 N N . ALA A 1 91 ? 3.497 2.077 -11.673 1.00 94.31 91 ALA A N 1
ATOM 696 C CA . ALA A 1 91 ? 2.253 1.986 -12.436 1.00 94.31 91 ALA A CA 1
ATOM 697 C C . ALA A 1 91 ? 2.036 3.227 -13.307 1.00 94.31 91 ALA A C 1
ATOM 699 O O . ALA A 1 91 ? 1.571 3.12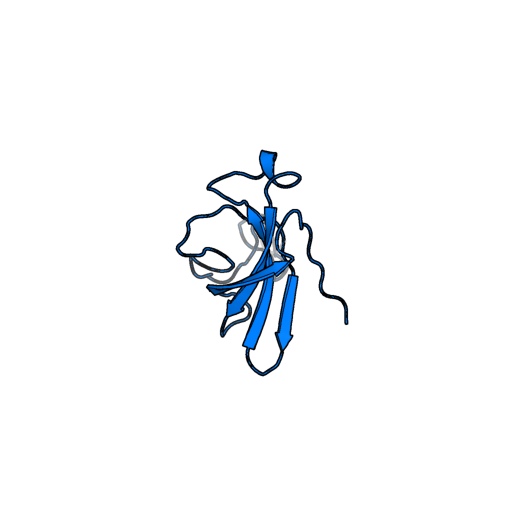9 -14.437 1.00 94.31 91 ALA A O 1
ATOM 700 N N . ILE A 1 92 ? 2.385 4.396 -12.763 1.00 90.94 92 ILE A N 1
ATOM 701 C CA . ILE A 1 92 ? 2.408 5.661 -13.492 1.00 90.94 92 ILE A CA 1
ATOM 702 C C . ILE A 1 92 ? 3.778 6.292 -13.227 1.00 90.94 92 ILE A C 1
ATOM 704 O O . ILE A 1 92 ? 3.997 6.778 -12.111 1.00 90.94 92 ILE A O 1
ATOM 708 N N . PRO A 1 93 ? 4.710 6.244 -14.197 1.00 77.94 93 PRO A N 1
ATOM 709 C CA . PRO A 1 93 ? 6.003 6.903 -14.072 1.00 77.94 93 PRO A CA 1
ATOM 710 C C . PRO A 1 93 ? 5.846 8.430 -14.173 1.00 77.94 93 PRO A C 1
ATOM 712 O O . PRO A 1 93 ? 4.898 8.934 -14.774 1.00 77.94 93 PRO A O 1
ATOM 715 N N . GLY A 1 94 ? 6.794 9.184 -13.613 1.00 76.06 94 GLY A N 1
ATOM 716 C CA . GLY A 1 94 ? 6.749 10.653 -13.608 1.00 76.06 94 GLY A CA 1
ATOM 717 C C . GLY A 1 94 ? 5.862 11.227 -12.497 1.00 76.06 94 GLY A C 1
ATOM 718 O O . GLY A 1 94 ? 5.751 10.632 -11.430 1.00 76.06 94 GLY A O 1
ATOM 719 N N . TYR A 1 95 ? 5.266 12.405 -12.719 1.00 82.25 95 TYR A N 1
ATOM 720 C CA . TYR A 1 95 ? 4.490 13.124 -11.698 1.00 82.25 95 TYR A CA 1
ATOM 721 C C . TYR A 1 95 ? 3.078 12.548 -11.540 1.00 82.25 95 TYR A C 1
ATOM 723 O O . TYR A 1 95 ? 2.140 12.983 -12.205 1.00 82.25 95 TYR A O 1
ATOM 731 N N . GLY A 1 96 ? 2.924 11.583 -10.634 1.00 85.81 96 GLY A N 1
ATOM 732 C CA . GLY A 1 96 ? 1.650 10.928 -10.342 1.00 85.81 96 GLY A CA 1
ATOM 733 C C . GLY A 1 96 ? 1.433 10.776 -8.843 1.00 85.81 96 GLY A C 1
ATOM 734 O O . GLY A 1 96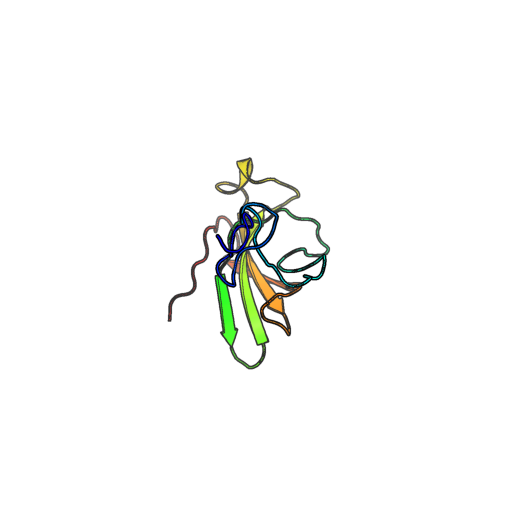 ? 2.310 10.300 -8.130 1.00 85.81 96 GLY A O 1
ATOM 735 N N . HIS A 1 97 ? 0.260 11.179 -8.357 1.00 91.94 97 HIS A N 1
ATOM 736 C CA . HIS A 1 97 ? -0.050 11.171 -6.932 1.00 91.94 97 HIS A CA 1
ATOM 737 C C . HIS A 1 97 ? -1.550 11.022 -6.656 1.00 91.94 97 HIS A C 1
ATOM 739 O O . HIS A 1 97 ? -2.369 11.224 -7.548 1.00 91.94 97 HIS A O 1
ATOM 745 N N . ASN A 1 98 ? -1.909 10.668 -5.416 1.00 91.62 98 ASN A N 1
ATOM 746 C CA . ASN A 1 98 ? -3.286 10.359 -4.994 1.00 91.62 98 ASN A CA 1
ATOM 747 C C . ASN A 1 98 ? -3.978 9.281 -5.855 1.00 91.62 98 ASN A C 1
ATOM 749 O O . ASN A 1 98 ? -5.085 9.506 -6.350 1.00 91.62 98 ASN A O 1
ATOM 753 N N . PRO A 1 99 ? -3.368 8.096 -6.040 1.00 93.12 99 PRO A N 1
ATOM 754 C CA . PRO A 1 99 ? -4.036 7.021 -6.755 1.00 93.12 99 PRO A CA 1
ATOM 755 C C . PRO A 1 99 ? -5.305 6.587 -6.011 1.00 93.12 99 PRO A C 1
ATOM 757 O O . PRO A 1 99 ? -5.287 6.328 -4.806 1.00 93.12 99 PRO A O 1
ATOM 760 N N . VAL A 1 100 ? -6.401 6.474 -6.756 1.00 92.88 100 VAL A N 1
ATOM 761 C CA . VAL A 1 100 ? -7.672 5.926 -6.280 1.00 92.88 100 VAL A CA 1
ATOM 762 C C . VAL A 1 100 ? -8.096 4.833 -7.241 1.00 92.88 100 VAL A C 1
ATOM 764 O O . VAL A 1 100 ? -8.194 5.064 -8.445 1.00 92.88 100 VAL A O 1
ATOM 767 N N . ILE A 1 101 ? -8.377 3.653 -6.703 1.00 91.25 101 ILE A N 1
ATOM 768 C CA . ILE A 1 101 ? -8.987 2.567 -7.461 1.00 91.25 101 ILE A CA 1
ATOM 769 C C . ILE A 1 101 ? -10.502 2.747 -7.377 1.00 91.25 101 ILE A C 1
ATOM 771 O O . ILE A 1 101 ? -11.051 2.919 -6.287 1.00 91.25 101 ILE A O 1
ATOM 775 N N . ARG A 1 102 ? -11.182 2.712 -8.523 1.00 86.50 102 ARG A N 1
ATOM 776 C CA . ARG A 1 102 ? -12.647 2.671 -8.609 1.00 86.50 102 ARG A CA 1
ATOM 777 C C . ARG A 1 102 ? -13.056 1.373 -9.304 1.00 86.50 102 ARG A C 1
ATOM 779 O O . ARG A 1 102 ? -12.368 0.950 -10.230 1.00 86.50 102 ARG A O 1
ATOM 786 N N . ARG A 1 103 ? -14.120 0.742 -8.812 1.00 73.25 103 ARG A N 1
ATOM 787 C CA . ARG A 1 103 ? -14.789 -0.397 -9.453 1.00 73.25 103 ARG A CA 1
ATOM 788 C C . ARG A 1 103 ? -16.042 0.086 -10.161 1.00 73.25 103 ARG A C 1
ATOM 790 O O . ARG A 1 103 ? -16.616 1.084 -9.667 1.00 73.25 103 ARG A O 1
#

Secondary structure (DSSP, 8-state):
-BTTB----TTEESTTS-EE-PPP--S--S---TT---EEEEEEEEETTEEEEEEEEESTT--GGGHHHHEEEEEEEESSTT-PPEEEEEEE-SS--------

InterPro domains:
  IPR023296 Glycosyl hydrolase, five-bladed beta-propeller domain superfamily [SSF75005] (24-91)

Organism: NCBI:txid73025

Foldseek 3Di:
DPPQADDEDPQADDRPRPDGPDDDDDPQWEECEPVNWEWDDWDWDDDPQWIKIWTWTFPDNDYPVCSQPGTFIWIWIANDPRDPTYTDDGPGPDRDHDDDDDD

Radius of gyration: 18.69 Å; chains: 1; bounding box: 37×32×55 Å